Protein AF-A0A8D8WN67-F1 (afdb_monomer)

Foldseek 3Di:
DEAAEDEDLDEDAEDADDHHYAEYAYLDEYAEYHYQEEYAEYEYLDEYAEYEHQDEYAEYEHLDEYAEYEACYEYAEYEAADDYNYYHYNDDYNYYHYHPDPPVVSCVQSVVPSDPVSNVVSVVVVVVVD

Structure (mmCIF, N/CA/C/O backbone):
data_AF-A0A8D8WN67-F1
#
_entry.id   AF-A0A8D8WN67-F1
#
loop_
_atom_site.group_PDB
_atom_site.id
_atom_site.type_symbol
_atom_site.label_atom_id
_atom_site.label_alt_id
_atom_site.label_comp_id
_atom_site.label_asym_id
_atom_site.label_entity_id
_atom_site.label_seq_id
_atom_site.pdbx_PDB_ins_code
_atom_site.Cartn_x
_atom_site.Cartn_y
_atom_site.Cartn_z
_atom_site.occupancy
_atom_site.B_iso_or_equiv
_atom_site.auth_seq_id
_atom_site.auth_comp_id
_atom_site.auth_asym_id
_atom_site.auth_atom_id
_atom_site.pdbx_PDB_model_num
ATOM 1 N N . TYR A 1 1 ? 15.900 8.818 11.386 1.00 57.12 1 TYR A N 1
ATOM 2 C CA . TYR A 1 1 ? 15.118 7.995 12.324 1.00 57.12 1 TYR A CA 1
ATOM 3 C C . TYR A 1 1 ? 14.017 7.302 11.542 1.00 57.12 1 TYR A C 1
ATOM 5 O O . TYR A 1 1 ? 13.231 8.020 10.935 1.00 57.12 1 TYR A O 1
ATOM 13 N N . PRO A 1 2 ? 13.999 5.961 11.457 1.00 69.69 2 PRO A N 1
ATOM 14 C CA . PRO A 1 2 ? 12.866 5.255 10.871 1.00 69.69 2 PRO A CA 1
ATOM 15 C C . PRO A 1 2 ? 11.641 5.445 11.770 1.00 69.69 2 PRO A C 1
ATOM 17 O O . PRO A 1 2 ? 11.749 5.344 12.994 1.00 69.69 2 PRO A O 1
ATOM 20 N N . VAL A 1 3 ? 10.495 5.752 11.171 1.00 84.19 3 VAL A N 1
ATOM 21 C CA . VAL A 1 3 ? 9.226 5.846 11.900 1.00 84.19 3 VAL A CA 1
ATOM 22 C C . VAL A 1 3 ? 8.605 4.456 11.943 1.00 84.19 3 VAL A C 1
ATOM 24 O O . VAL A 1 3 ? 8.497 3.785 10.919 1.00 84.19 3 VAL A O 1
ATOM 27 N N . SER A 1 4 ? 8.209 3.996 13.128 1.00 86.38 4 SER A N 1
ATOM 28 C CA . SER A 1 4 ? 7.578 2.681 13.268 1.00 86.38 4 SER A CA 1
ATOM 29 C C . SER A 1 4 ? 6.217 2.647 12.579 1.00 86.38 4 SER A C 1
ATOM 31 O O . SER A 1 4 ? 5.923 1.717 11.834 1.00 86.38 4 SER A O 1
ATOM 33 N N . GLN A 1 5 ? 5.395 3.670 12.801 1.00 85.00 5 GLN A N 1
ATOM 34 C CA . GLN A 1 5 ? 4.024 3.682 12.326 1.00 85.00 5 GLN A CA 1
ATOM 35 C C . GLN A 1 5 ? 3.519 5.103 12.087 1.00 85.00 5 GLN A C 1
ATOM 37 O O . GLN A 1 5 ? 3.791 6.010 12.872 1.00 85.00 5 GLN A O 1
ATOM 42 N N . ILE A 1 6 ? 2.745 5.270 11.018 1.00 85.56 6 ILE A N 1
ATOM 43 C CA . ILE A 1 6 ? 1.932 6.457 10.763 1.00 85.56 6 ILE A CA 1
ATOM 44 C C . ILE A 1 6 ? 0.479 6.015 10.662 1.00 85.56 6 ILE A C 1
ATOM 46 O O . ILE A 1 6 ? 0.148 5.131 9.869 1.00 85.56 6 ILE A O 1
ATOM 50 N N . ILE A 1 7 ? -0.378 6.655 11.451 1.00 81.31 7 ILE A N 1
ATOM 51 C CA . ILE A 1 7 ? -1.825 6.480 11.393 1.00 81.31 7 ILE A CA 1
ATOM 52 C C . ILE A 1 7 ? -2.439 7.845 11.117 1.00 81.31 7 ILE A C 1
ATOM 54 O O . ILE A 1 7 ? -2.162 8.811 11.829 1.00 81.31 7 ILE A O 1
ATOM 58 N N . LEU A 1 8 ? -3.265 7.924 10.079 1.00 80.44 8 LEU A N 1
ATOM 59 C CA . LEU A 1 8 ? -3.998 9.135 9.739 1.00 80.44 8 LEU A CA 1
ATOM 60 C C . LEU A 1 8 ? -5.497 8.922 9.946 1.00 80.44 8 LEU A C 1
ATOM 62 O O . LEU A 1 8 ? -6.109 8.074 9.293 1.00 80.44 8 LEU A O 1
ATOM 66 N N . LEU A 1 9 ? -6.073 9.749 10.819 1.00 74.88 9 LEU A N 1
ATOM 67 C CA . LEU A 1 9 ? -7.461 9.654 11.276 1.00 74.88 9 LEU A CA 1
ATOM 68 C C . LEU A 1 9 ? -8.323 10.857 10.853 1.00 74.88 9 LEU A C 1
ATOM 70 O O . LEU A 1 9 ? -9.303 11.185 11.514 1.00 74.88 9 LEU A O 1
ATOM 74 N N . TYR A 1 10 ? -7.953 11.543 9.773 1.00 74.56 10 TYR A N 1
ATOM 75 C CA . TYR A 1 10 ? -8.737 12.640 9.209 1.00 74.56 10 TYR A CA 1
ATOM 76 C C . TYR A 1 10 ? -8.479 12.773 7.702 1.00 74.56 10 TYR A C 1
ATOM 78 O O . TYR A 1 10 ? -7.414 12.361 7.237 1.00 74.56 10 TY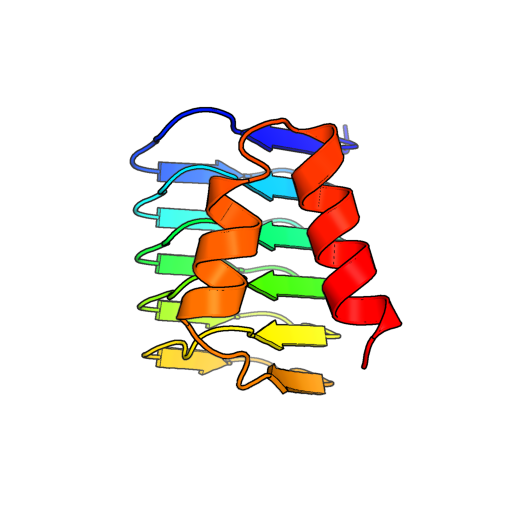R A O 1
ATOM 86 N N . PRO A 1 11 ? -9.420 13.338 6.922 1.00 80.50 11 PRO A N 1
ATOM 87 C CA . PRO A 1 11 ? -9.200 13.592 5.504 1.00 80.50 11 PRO A CA 1
ATOM 88 C C . PRO A 1 11 ? -8.063 14.591 5.288 1.00 80.50 11 PRO A C 1
ATOM 90 O O . PRO A 1 11 ? -7.979 15.612 5.973 1.00 80.50 11 PRO A O 1
ATOM 93 N N . VAL A 1 12 ? -7.225 14.337 4.290 1.00 84.75 12 VAL A N 1
ATOM 94 C CA . VAL A 1 12 ? -6.191 15.280 3.839 1.00 84.75 12 VAL A CA 1
ATOM 95 C C . VAL A 1 12 ? -6.135 15.290 2.328 1.00 84.75 12 VAL A C 1
ATOM 97 O O . VAL A 1 12 ? -6.404 14.292 1.668 1.00 84.75 12 VAL A O 1
ATOM 100 N N . SER A 1 13 ? -5.747 16.429 1.764 1.00 89.94 13 SER A N 1
ATOM 101 C CA . SER A 1 13 ? -5.524 16.531 0.325 1.00 89.94 13 SER A CA 1
ATOM 102 C C . SER A 1 13 ? -4.306 15.718 -0.109 1.00 89.94 13 SER A C 1
ATOM 104 O O . SER A 1 13 ? -4.365 15.013 -1.112 1.00 89.94 13 SER A O 1
ATOM 106 N N . GLN A 1 14 ? -3.208 15.794 0.642 1.00 92.12 14 GLN A N 1
ATOM 107 C CA . GLN A 1 14 ? -1.934 15.236 0.214 1.00 92.12 14 GLN A CA 1
ATOM 108 C C . GLN A 1 14 ? -1.114 14.707 1.388 1.00 92.12 14 GLN A C 1
ATOM 110 O O . GLN A 1 14 ? -1.041 15.330 2.447 1.00 92.12 14 GLN A O 1
ATOM 115 N N . ILE A 1 15 ? -0.444 13.579 1.161 1.00 90.19 15 ILE A N 1
ATOM 116 C CA . ILE A 1 15 ? 0.581 13.029 2.047 1.00 90.19 15 ILE A CA 1
ATOM 117 C C . ILE A 1 15 ? 1.873 12.880 1.254 1.00 90.19 15 ILE A C 1
ATOM 119 O O . ILE A 1 15 ? 1.891 12.238 0.205 1.00 90.19 15 ILE A O 1
ATOM 123 N N . ILE A 1 16 ? 2.963 13.431 1.786 1.00 91.44 16 ILE A N 1
ATOM 124 C CA . ILE A 1 16 ? 4.312 13.253 1.246 1.00 91.44 16 ILE A CA 1
ATOM 125 C C . ILE A 1 16 ? 5.200 12.711 2.363 1.00 91.44 16 ILE A C 1
ATOM 127 O O . ILE A 1 16 ? 5.351 13.359 3.400 1.00 91.44 16 ILE A O 1
ATOM 131 N N . LEU A 1 17 ? 5.801 11.537 2.158 1.00 88.38 17 LEU A N 1
ATOM 132 C CA . LEU A 1 17 ? 6.716 10.930 3.129 1.00 88.38 17 LEU A CA 1
ATOM 133 C C . LEU A 1 17 ? 8.115 10.745 2.543 1.00 88.38 17 LEU A C 1
ATOM 135 O O . LEU A 1 17 ? 8.328 10.023 1.566 1.00 88.38 17 LEU A O 1
ATOM 139 N N . LEU A 1 18 ? 9.074 11.404 3.200 1.00 87.69 18 LEU A N 1
ATOM 140 C CA . LEU A 1 18 ? 10.482 11.498 2.808 1.00 87.69 18 LEU A CA 1
ATOM 141 C C . LEU A 1 18 ? 11.421 10.729 3.755 1.00 87.69 18 LEU A C 1
ATOM 143 O O . LEU A 1 18 ? 12.621 10.991 3.781 1.00 87.69 18 LEU A O 1
ATOM 147 N N . TYR A 1 19 ? 10.905 9.766 4.517 1.00 85.62 19 TYR A N 1
ATOM 148 C CA . TYR A 1 19 ? 11.702 8.913 5.401 1.00 85.62 19 TYR A CA 1
ATOM 149 C C . TYR A 1 19 ? 11.145 7.481 5.442 1.00 85.62 19 TYR A C 1
ATOM 151 O O . TYR A 1 19 ? 9.965 7.294 5.143 1.00 85.62 19 TYR A O 1
ATOM 159 N N . PRO A 1 20 ? 11.963 6.466 5.790 1.00 87.06 20 PRO A N 1
ATOM 160 C CA . PRO A 1 20 ? 11.494 5.088 5.906 1.00 87.06 20 PRO A CA 1
ATOM 161 C C . PRO A 1 20 ? 10.441 4.933 7.005 1.00 87.06 20 PRO A C 1
ATOM 163 O O . PRO A 1 20 ? 10.607 5.464 8.110 1.00 87.06 20 PRO A O 1
ATOM 166 N N . VAL A 1 21 ? 9.390 4.169 6.707 1.00 88.38 21 VAL A N 1
ATOM 167 C CA . VAL A 1 21 ? 8.287 3.891 7.637 1.00 88.38 21 VAL A CA 1
ATOM 168 C C . VAL A 1 21 ? 8.005 2.396 7.643 1.00 88.38 21 VAL A C 1
ATOM 170 O O . VAL A 1 21 ? 7.847 1.806 6.580 1.00 88.38 21 VAL A O 1
ATOM 173 N N . SER A 1 22 ? 7.904 1.752 8.806 1.00 87.94 22 SER A N 1
ATOM 174 C CA . SER A 1 22 ? 7.556 0.323 8.809 1.00 87.94 22 SER A CA 1
ATOM 175 C C . SER A 1 22 ? 6.099 0.107 8.386 1.00 87.94 22 SER A C 1
ATOM 177 O O . SER A 1 22 ? 5.824 -0.786 7.589 1.00 87.94 22 SER A O 1
ATOM 179 N N . GLN A 1 23 ? 5.167 0.933 8.867 1.00 86.69 23 GLN A N 1
ATOM 180 C CA . GLN A 1 23 ? 3.744 0.776 8.567 1.00 86.69 23 GLN A CA 1
ATOM 181 C C . GLN A 1 23 ? 3.008 2.110 8.383 1.00 86.69 23 GLN A C 1
ATOM 183 O O . GLN A 1 23 ? 3.149 3.030 9.189 1.00 86.69 23 GLN A O 1
ATOM 188 N N . ILE A 1 24 ? 2.164 2.188 7.353 1.00 87.44 24 ILE A N 1
ATOM 189 C CA . ILE A 1 24 ? 1.235 3.299 7.119 1.00 87.44 24 ILE A CA 1
ATOM 190 C C . ILE A 1 24 ? -0.194 2.759 7.116 1.00 87.44 24 ILE A C 1
ATOM 192 O O . ILE A 1 24 ? -0.500 1.819 6.382 1.00 87.44 24 ILE A O 1
ATOM 196 N N . ILE A 1 25 ? -1.066 3.380 7.909 1.00 85.31 25 ILE A N 1
ATOM 197 C CA . ILE A 1 25 ? -2.498 3.075 7.962 1.00 85.31 25 ILE A CA 1
ATOM 198 C C . ILE A 1 25 ? -3.282 4.363 7.710 1.00 85.31 25 ILE A C 1
ATOM 200 O O . ILE A 1 25 ? -3.213 5.300 8.508 1.00 85.31 25 ILE A O 1
ATOM 204 N N . LEU A 1 26 ? -4.043 4.405 6.613 1.00 83.06 26 LEU A N 1
ATOM 205 C CA . LEU A 1 26 ? -4.926 5.528 6.292 1.00 83.06 26 LEU A CA 1
ATOM 206 C C . LEU A 1 26 ? -6.374 5.045 6.253 1.00 83.06 26 LEU A C 1
ATOM 208 O O . LEU A 1 26 ? -6.744 4.184 5.449 1.00 83.06 26 LEU A O 1
ATOM 212 N N . VAL A 1 27 ? -7.194 5.628 7.124 1.00 78.25 27 VAL A N 1
ATOM 213 C CA . VAL A 1 27 ? -8.609 5.264 7.281 1.00 78.25 27 VAL A CA 1
ATOM 214 C C . VAL A 1 27 ? -9.551 6.396 6.898 1.00 78.25 27 VAL A C 1
ATOM 216 O O . VAL A 1 27 ? -10.737 6.316 7.173 1.00 78.25 27 VAL A O 1
ATOM 219 N N . TYR A 1 28 ? -9.059 7.438 6.233 1.00 78.81 28 TYR A N 1
ATOM 220 C CA . TYR A 1 28 ? -9.866 8.526 5.675 1.00 78.81 28 TYR A CA 1
ATOM 221 C C . TYR A 1 28 ? -9.475 8.787 4.221 1.00 78.81 28 TYR A C 1
ATOM 223 O O . TYR A 1 28 ? -8.375 8.395 3.822 1.00 78.81 28 TYR A O 1
ATOM 231 N N . PRO A 1 29 ? -10.360 9.411 3.421 1.00 81.81 29 PRO A N 1
ATOM 232 C CA . PRO A 1 29 ? -10.052 9.734 2.038 1.00 81.81 29 PRO A CA 1
ATOM 233 C C . PRO A 1 29 ? -8.819 10.627 1.932 1.00 81.81 29 PRO A C 1
ATOM 235 O O . PRO A 1 29 ? -8.655 11.575 2.708 1.00 81.81 29 PRO A O 1
ATOM 238 N N . VAL A 1 30 ? -7.980 10.334 0.944 1.00 86.69 30 VAL A N 1
ATOM 239 C CA . VAL A 1 30 ? -6.795 11.132 0.619 1.00 86.69 30 VAL A CA 1
ATOM 240 C C . VAL A 1 30 ? -6.767 11.363 -0.878 1.00 86.69 30 VAL A C 1
ATOM 242 O O . VAL A 1 30 ? -6.905 10.414 -1.643 1.00 86.69 30 VAL A O 1
ATOM 245 N N . SER A 1 31 ? -6.577 12.600 -1.332 1.00 90.94 31 SER A N 1
ATOM 246 C CA . SER A 1 31 ? -6.515 12.830 -2.780 1.00 90.94 31 SER A CA 1
ATOM 247 C C . SER A 1 31 ? -5.225 12.257 -3.369 1.00 90.94 31 SER A C 1
ATOM 249 O O . SER A 1 31 ? -5.279 11.569 -4.383 1.00 90.94 31 SER A O 1
ATOM 251 N N . GLN A 1 32 ? -4.075 12.489 -2.730 1.00 93.88 32 GLN A N 1
ATOM 252 C CA . GLN A 1 32 ? -2.785 12.035 -3.252 1.00 93.88 32 GLN A CA 1
ATOM 253 C C . GLN A 1 32 ? -1.820 11.554 -2.161 1.00 93.88 32 GLN A C 1
ATOM 255 O O . GLN A 1 32 ? -1.653 12.195 -1.121 1.00 93.88 32 GLN A O 1
ATOM 260 N N . ILE A 1 33 ? -1.123 10.450 -2.436 1.00 92.94 33 ILE A N 1
ATOM 261 C CA . ILE A 1 33 ? -0.059 9.903 -1.588 1.00 92.94 33 ILE A CA 1
ATOM 262 C C . ILE A 1 33 ? 1.227 9.785 -2.406 1.00 92.94 33 ILE A C 1
ATOM 264 O O . ILE A 1 33 ? 1.241 9.134 -3.448 1.00 92.94 33 ILE A O 1
ATOM 268 N N . ILE A 1 34 ? 2.319 10.359 -1.902 1.00 94.38 34 ILE A N 1
ATOM 269 C CA . ILE A 1 34 ? 3.655 10.256 -2.499 1.00 94.38 34 ILE A CA 1
ATOM 270 C C . ILE A 1 34 ? 4.630 9.702 -1.459 1.00 94.38 34 ILE A C 1
ATOM 272 O O . ILE A 1 34 ? 4.933 10.363 -0.461 1.00 94.38 34 ILE A O 1
ATOM 276 N N . LEU A 1 35 ? 5.153 8.498 -1.706 1.00 91.50 35 LEU A N 1
ATOM 277 C CA . LEU A 1 35 ? 6.148 7.848 -0.850 1.00 91.50 35 LEU A CA 1
ATOM 278 C C . LEU A 1 35 ? 7.449 7.647 -1.625 1.00 91.50 35 LEU A C 1
ATOM 280 O O . LEU A 1 35 ? 7.510 6.908 -2.609 1.00 91.50 35 LEU A O 1
ATOM 284 N N . VAL A 1 36 ? 8.510 8.291 -1.150 1.00 90.94 36 VAL A N 1
ATOM 285 C CA . VAL A 1 36 ? 9.848 8.251 -1.768 1.00 90.94 36 VAL A CA 1
ATOM 286 C C . VAL A 1 36 ? 10.863 7.511 -0.909 1.00 90.94 36 VAL A C 1
ATOM 288 O O . VAL A 1 36 ? 12.050 7.566 -1.186 1.00 90.94 36 VAL A O 1
ATOM 291 N N . ASN A 1 37 ? 10.432 6.776 0.114 1.00 87.69 37 ASN A N 1
ATOM 292 C CA . ASN A 1 37 ? 11.295 5.905 0.912 1.00 87.69 37 ASN A CA 1
ATOM 293 C C . ASN A 1 37 ? 10.671 4.524 1.098 1.00 87.69 37 ASN A C 1
ATOM 295 O O . ASN A 1 37 ? 9.464 4.389 0.898 1.00 87.69 37 ASN A O 1
ATOM 299 N N . PRO A 1 38 ? 11.480 3.506 1.450 1.00 86.31 38 PRO A N 1
ATOM 300 C CA . PRO A 1 38 ? 10.972 2.163 1.674 1.00 86.31 38 PRO A CA 1
ATOM 301 C C . PRO A 1 38 ? 9.881 2.152 2.739 1.00 86.31 38 PRO A C 1
ATOM 303 O O . PRO A 1 38 ? 10.017 2.791 3.789 1.00 86.31 38 PRO A O 1
ATOM 306 N N . VAL A 1 39 ? 8.825 1.391 2.463 1.00 87.56 39 VAL A N 1
ATOM 307 C CA . VAL A 1 39 ? 7.746 1.138 3.414 1.00 87.56 39 VAL A CA 1
ATOM 308 C C . VAL A 1 39 ? 7.493 -0.353 3.490 1.00 87.56 39 VAL A C 1
ATOM 310 O O . VAL A 1 39 ? 7.306 -0.997 2.462 1.00 87.56 39 VAL A O 1
ATOM 313 N N . SER A 1 40 ? 7.476 -0.938 4.685 1.00 88.75 40 SER A N 1
ATOM 314 C CA . SER A 1 40 ? 7.212 -2.379 4.772 1.00 88.75 40 SER A CA 1
ATOM 315 C C . SER A 1 40 ? 5.749 -2.670 4.438 1.00 88.75 40 SER A C 1
ATOM 317 O O . SER A 1 40 ? 5.476 -3.541 3.616 1.00 88.75 40 SER A O 1
ATOM 319 N N . GLN A 1 41 ? 4.809 -1.913 5.007 1.00 88.50 41 GLN A N 1
ATOM 320 C CA . GLN A 1 41 ? 3.381 -2.156 4.810 1.00 88.50 41 GLN A CA 1
ATOM 321 C C . GLN A 1 41 ? 2.558 -0.872 4.650 1.00 88.50 41 GLN A C 1
ATOM 323 O O . GLN A 1 41 ? 2.705 0.078 5.422 1.00 88.50 41 GLN A O 1
ATOM 328 N N . ILE A 1 42 ? 1.636 -0.883 3.686 1.00 89.00 42 ILE A N 1
ATOM 329 C CA . ILE A 1 42 ? 0.643 0.173 3.461 1.00 89.00 42 ILE A CA 1
ATOM 330 C C . ILE A 1 42 ? -0.758 -0.439 3.522 1.00 89.00 42 ILE A C 1
ATOM 332 O O . ILE A 1 42 ? -1.046 -1.400 2.808 1.00 89.00 42 ILE A O 1
ATOM 336 N N . ILE A 1 43 ? -1.632 0.140 4.344 1.00 87.12 43 ILE A N 1
ATOM 337 C CA . ILE A 1 43 ? -3.041 -0.245 4.465 1.00 87.12 43 ILE A CA 1
ATOM 338 C C . ILE A 1 43 ? -3.909 0.986 4.204 1.00 87.12 43 ILE A C 1
ATOM 340 O O . ILE A 1 43 ? -3.852 1.960 4.959 1.00 87.12 43 ILE A O 1
ATOM 344 N N . LEU A 1 44 ? -4.720 0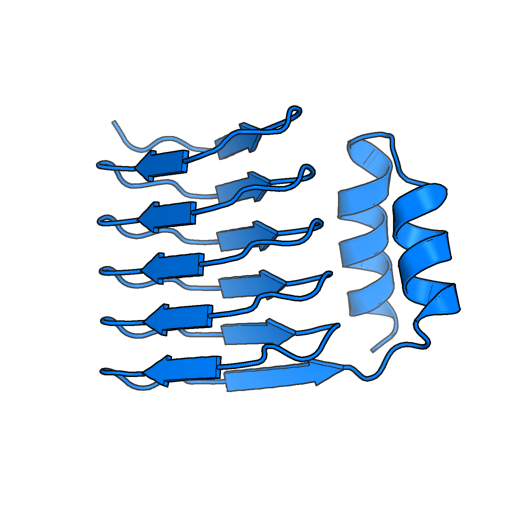.929 3.146 1.00 85.94 44 LEU A N 1
ATOM 345 C CA . LEU A 1 44 ? -5.646 1.992 2.756 1.00 85.94 44 LEU A CA 1
ATOM 346 C C . LEU A 1 44 ? -7.078 1.481 2.821 1.00 85.94 44 LEU A C 1
ATOM 348 O O . LEU A 1 44 ? -7.456 0.564 2.088 1.00 85.94 44 LEU A O 1
ATOM 352 N N . VAL A 1 45 ? -7.872 2.086 3.703 1.00 79.12 45 VAL A N 1
ATOM 353 C CA . VAL A 1 45 ? -9.257 1.655 3.936 1.00 79.12 45 VAL A CA 1
ATOM 354 C C . VAL A 1 45 ? -10.280 2.570 3.277 1.00 79.12 45 VAL A C 1
ATOM 356 O O . VAL A 1 45 ? -11.433 2.193 3.131 1.00 79.12 45 VAL A O 1
ATOM 359 N N . ASN A 1 46 ? -9.870 3.746 2.814 1.00 79.62 46 ASN A N 1
ATOM 360 C CA . ASN A 1 46 ? -10.752 4.696 2.151 1.00 79.62 46 ASN A CA 1
ATOM 361 C C . ASN A 1 46 ? -10.262 5.073 0.755 1.00 79.62 46 ASN A C 1
ATOM 363 O O . ASN A 1 46 ? -9.108 4.787 0.428 1.00 79.62 46 ASN A O 1
ATOM 367 N N . PRO A 1 47 ? -11.142 5.661 -0.080 1.00 82.88 47 PRO A N 1
ATOM 368 C CA . PRO A 1 47 ? -10.795 6.000 -1.447 1.00 82.88 47 PRO A CA 1
ATOM 369 C C . PRO A 1 47 ? -9.570 6.904 -1.514 1.00 82.88 47 PRO A C 1
ATOM 371 O O . PRO A 1 47 ? -9.446 7.863 -0.744 1.00 82.88 47 PRO A O 1
ATOM 374 N N . VAL A 1 48 ? -8.694 6.604 -2.467 1.00 87.19 48 VAL A N 1
ATOM 375 C CA . VAL A 1 48 ? -7.538 7.440 -2.789 1.00 87.19 48 VAL A CA 1
ATOM 376 C C . VAL A 1 48 ? -7.534 7.720 -4.279 1.00 87.19 48 VAL A C 1
ATOM 378 O O . VAL A 1 48 ? -7.687 6.800 -5.080 1.00 87.19 48 VAL A O 1
ATOM 381 N N . SER A 1 49 ? -7.370 8.978 -4.682 1.00 91.25 49 SER A N 1
ATOM 382 C CA . SER A 1 49 ? -7.338 9.279 -6.117 1.00 91.25 49 SER A CA 1
ATOM 383 C C . SER A 1 49 ? -6.025 8.804 -6.733 1.00 91.25 49 SER A C 1
ATOM 385 O O . SER A 1 49 ? -6.044 8.115 -7.749 1.00 91.25 49 SER A O 1
ATOM 387 N N . GLU A 1 50 ? -4.888 9.108 -6.108 1.00 94.31 50 GLU A N 1
ATOM 388 C CA . GLU A 1 50 ? -3.577 8.775 -6.666 1.00 94.31 50 GLU A CA 1
ATOM 389 C C . GLU A 1 50 ? -2.567 8.313 -5.608 1.00 94.31 50 GLU A C 1
ATOM 391 O O . GLU A 1 50 ? -2.429 8.909 -4.536 1.00 94.31 50 GLU A O 1
ATOM 396 N N . ILE A 1 51 ? -1.817 7.262 -5.945 1.00 93.44 51 ILE A N 1
ATOM 397 C CA . ILE A 1 51 ? -0.698 6.748 -5.153 1.00 93.44 51 ILE A CA 1
ATOM 398 C C . ILE A 1 51 ? 0.550 6.682 -6.029 1.00 93.44 51 ILE A C 1
ATOM 400 O O . ILE A 1 51 ? 0.550 6.019 -7.065 1.00 93.44 51 ILE A O 1
ATOM 404 N N . ILE A 1 52 ? 1.638 7.297 -5.569 1.00 95.38 52 ILE A N 1
ATOM 405 C CA . ILE A 1 52 ? 2.952 7.251 -6.212 1.00 95.38 52 ILE A CA 1
ATOM 406 C C . ILE A 1 52 ? 3.966 6.668 -5.228 1.00 95.38 52 ILE A C 1
ATOM 408 O O . ILE A 1 52 ? 4.277 7.286 -4.206 1.00 95.38 52 ILE A O 1
ATOM 412 N N . LEU A 1 53 ? 4.505 5.489 -5.549 1.00 92.75 53 LEU A N 1
ATOM 413 C CA . LEU A 1 53 ? 5.526 4.804 -4.756 1.00 92.75 53 LEU A CA 1
ATOM 414 C C . LEU A 1 53 ? 6.824 4.711 -5.549 1.00 92.75 53 LEU A C 1
ATOM 416 O O . LEU A 1 53 ? 6.910 4.018 -6.566 1.00 92.75 53 LEU A O 1
ATOM 420 N N . VAL A 1 54 ? 7.849 5.407 -5.065 1.00 92.56 54 VAL A N 1
ATOM 421 C CA . VAL A 1 54 ? 9.148 5.490 -5.745 1.00 92.56 54 VAL A CA 1
ATOM 422 C C . VAL A 1 54 ? 10.162 4.506 -5.163 1.00 92.56 54 VAL A C 1
ATOM 424 O O . VAL A 1 54 ? 11.211 4.288 -5.750 1.00 92.56 54 VAL A O 1
ATOM 427 N N . ASN A 1 55 ? 9.865 3.867 -4.032 1.00 88.38 55 ASN A N 1
ATOM 428 C CA . ASN A 1 55 ? 10.772 2.938 -3.360 1.00 88.38 55 ASN A CA 1
ATOM 429 C C . ASN A 1 55 ? 10.117 1.590 -3.039 1.00 88.38 55 ASN A C 1
ATOM 431 O O . ASN A 1 55 ? 8.892 1.492 -3.114 1.00 88.38 55 ASN A O 1
ATOM 435 N N . PRO A 1 56 ? 10.921 0.548 -2.733 1.00 85.56 56 PRO A N 1
ATOM 436 C CA . PRO A 1 56 ? 10.400 -0.791 -2.505 1.00 85.56 56 PRO A CA 1
ATOM 437 C C . PRO A 1 56 ? 9.349 -0.816 -1.402 1.00 85.56 56 PRO A C 1
ATOM 439 O O . PRO A 1 56 ? 9.532 -0.203 -0.343 1.00 85.56 56 PRO A O 1
ATOM 442 N N . VAL A 1 57 ? 8.280 -1.570 -1.645 1.00 88.62 57 VAL A N 1
ATOM 443 C CA . VAL A 1 57 ? 7.238 -1.827 -0.651 1.00 88.62 57 VAL A CA 1
ATOM 444 C C . VAL A 1 57 ? 7.034 -3.322 -0.500 1.00 88.62 57 VAL A C 1
ATOM 446 O O . VAL A 1 57 ? 6.920 -4.037 -1.490 1.00 88.62 57 VAL A O 1
ATOM 449 N N . SER A 1 58 ? 6.999 -3.827 0.734 1.00 89.44 58 SER A N 1
ATOM 450 C CA . SER A 1 58 ? 6.785 -5.271 0.909 1.00 89.44 58 SER A CA 1
ATOM 451 C C . SER A 1 58 ? 5.323 -5.635 0.658 1.00 89.44 58 SER A C 1
ATOM 453 O O . SER A 1 58 ? 5.051 -6.597 -0.054 1.00 89.44 58 SER A O 1
ATOM 455 N N . GLN A 1 59 ? 4.377 -4.854 1.182 1.00 89.38 59 GLN A N 1
ATOM 456 C CA . GLN A 1 59 ? 2.955 -5.159 1.047 1.00 89.38 59 GLN A CA 1
ATOM 457 C C . GLN A 1 59 ? 2.076 -3.910 0.918 1.00 89.38 59 GLN A C 1
ATOM 459 O O . GLN A 1 59 ? 2.231 -2.944 1.670 1.00 89.38 59 GLN A O 1
ATOM 464 N N . ILE A 1 60 ? 1.102 -3.971 0.008 1.00 89.56 60 ILE A N 1
ATOM 465 C CA . ILE A 1 60 ? 0.040 -2.972 -0.161 1.00 89.56 60 ILE A CA 1
ATOM 466 C C . ILE A 1 60 ? -1.318 -3.661 -0.030 1.00 89.56 60 ILE A C 1
ATOM 468 O O . ILE A 1 60 ? -1.576 -4.648 -0.716 1.00 89.56 60 ILE A O 1
ATOM 472 N N . ILE A 1 61 ? -2.194 -3.124 0.819 1.00 87.62 61 ILE A N 1
ATOM 473 C CA . ILE A 1 61 ? -3.570 -3.598 1.007 1.00 87.62 61 ILE A CA 1
ATOM 474 C C . ILE A 1 61 ? -4.533 -2.442 0.743 1.00 87.62 61 ILE A C 1
ATOM 476 O O . ILE A 1 61 ? -4.487 -1.428 1.445 1.00 87.62 61 ILE A O 1
ATOM 480 N N . LEU A 1 62 ? -5.419 -2.612 -0.241 1.00 86.88 62 LEU A N 1
ATOM 481 C CA . LEU A 1 62 ? -6.426 -1.624 -0.633 1.00 86.88 62 LEU A CA 1
ATOM 482 C C . LEU A 1 62 ? -7.831 -2.190 -0.430 1.00 86.88 62 LEU A C 1
ATOM 484 O O . LEU A 1 62 ? -8.238 -3.143 -1.099 1.00 86.88 62 LEU A O 1
ATOM 488 N N . VAL A 1 63 ? -8.576 -1.582 0.493 1.00 81.00 63 VAL A N 1
ATOM 489 C CA . VAL A 1 63 ? -9.940 -2.005 0.848 1.00 81.00 63 VAL A CA 1
ATOM 490 C C . VAL A 1 63 ? -11.006 -1.201 0.111 1.00 81.00 63 VAL A C 1
ATOM 492 O O . VAL A 1 63 ? -12.154 -1.614 0.096 1.00 81.00 63 VAL A O 1
ATOM 495 N N . ASN A 1 64 ? -10.645 -0.080 -0.510 1.00 79.75 64 ASN A N 1
ATOM 496 C CA . ASN A 1 64 ? -11.564 0.783 -1.246 1.00 79.75 64 ASN A CA 1
ATOM 497 C C . ASN A 1 64 ? -10.963 1.195 -2.599 1.00 79.75 64 ASN A C 1
ATOM 499 O O . ASN A 1 64 ? -9.761 1.001 -2.813 1.00 79.75 64 ASN A O 1
ATOM 503 N N . PRO A 1 65 ? -11.784 1.730 -3.525 1.00 81.56 65 PRO A N 1
ATOM 504 C CA . PRO A 1 65 ? -11.333 2.089 -4.862 1.00 81.56 65 PRO A CA 1
ATOM 505 C C . PRO A 1 65 ? -10.150 3.055 -4.845 1.00 81.56 65 PRO A C 1
ATOM 507 O O . PRO A 1 65 ? -10.127 4.023 -4.082 1.00 81.56 65 PRO A O 1
ATOM 510 N N . VAL A 1 66 ? -9.202 2.813 -5.746 1.00 87.12 66 VAL A N 1
ATOM 511 C CA . VAL A 1 66 ? -8.121 3.749 -6.052 1.00 87.12 66 VAL A CA 1
ATOM 512 C C . VAL A 1 66 ? -8.157 4.054 -7.539 1.00 87.12 66 VAL A C 1
ATOM 514 O O . VAL A 1 66 ? -8.244 3.135 -8.356 1.00 87.12 66 VAL A O 1
ATOM 517 N N . SER A 1 67 ? -8.114 5.334 -7.908 1.00 90.88 67 SER A N 1
ATOM 518 C CA . SER A 1 67 ? -8.171 5.693 -9.329 1.00 90.88 67 SER A CA 1
ATOM 519 C C . SER A 1 67 ? -6.858 5.344 -10.025 1.00 90.88 67 SER A C 1
ATOM 521 O O . SER A 1 67 ? -6.877 4.733 -11.090 1.00 90.88 67 SER A O 1
ATOM 523 N N . GLN A 1 68 ? -5.717 5.669 -9.415 1.00 93.94 68 GLN A N 1
ATOM 524 C 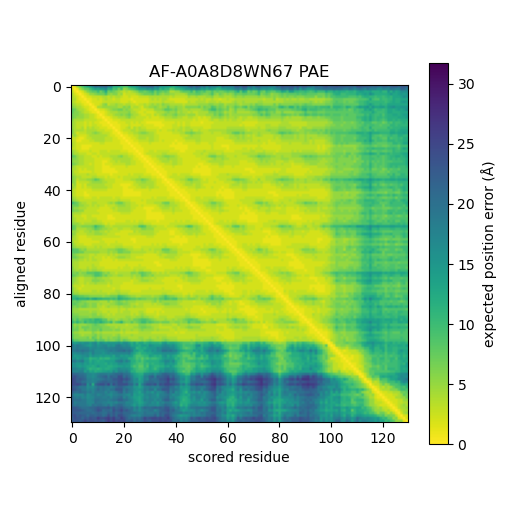CA . GLN A 1 68 ? -4.415 5.441 -10.030 1.00 93.94 68 GLN A CA 1
ATOM 525 C C . GLN A 1 68 ? -3.337 5.032 -9.025 1.00 93.94 68 GLN A C 1
ATOM 527 O O . GLN A 1 68 ? -3.199 5.619 -7.951 1.00 93.94 68 GLN A O 1
ATOM 532 N N . ILE A 1 69 ? -2.524 4.051 -9.420 1.00 93.25 69 ILE A N 1
ATOM 533 C CA . ILE A 1 69 ? -1.319 3.633 -8.701 1.00 93.25 69 ILE A CA 1
ATOM 534 C C . ILE A 1 69 ? -0.133 3.646 -9.660 1.00 93.25 69 ILE A C 1
ATOM 536 O O . ILE A 1 69 ? -0.185 3.037 -10.728 1.00 93.25 69 ILE A O 1
ATOM 540 N N . ILE A 1 70 ? 0.949 4.302 -9.253 1.00 95.25 70 ILE A N 1
ATOM 541 C CA . ILE A 1 70 ? 2.233 4.320 -9.952 1.00 95.25 70 ILE A CA 1
ATOM 542 C C . ILE A 1 70 ? 3.289 3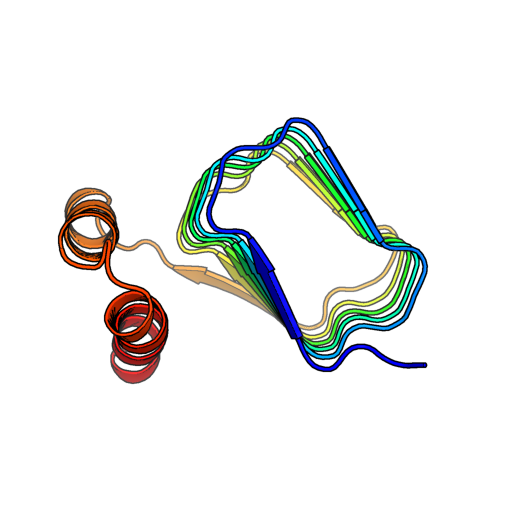.692 -9.043 1.00 95.25 70 ILE A C 1
ATOM 544 O O . ILE A 1 70 ? 3.587 4.220 -7.970 1.00 95.25 70 ILE A O 1
ATOM 548 N N . LEU A 1 71 ? 3.868 2.576 -9.488 1.00 93.25 71 LEU A N 1
ATOM 549 C CA . LEU A 1 71 ? 4.919 1.847 -8.781 1.00 93.25 71 LEU A CA 1
ATOM 550 C C . LEU A 1 71 ? 6.213 1.893 -9.588 1.00 93.25 71 LEU A C 1
ATOM 552 O O . LEU A 1 71 ? 6.330 1.269 -10.645 1.00 93.25 71 LEU A O 1
ATOM 556 N N . VAL A 1 72 ? 7.194 2.640 -9.084 1.00 93.88 72 VAL A N 1
ATOM 557 C CA . VAL A 1 72 ? 8.501 2.768 -9.741 1.00 93.88 72 VAL A CA 1
ATOM 558 C C . VAL A 1 72 ? 9.434 1.631 -9.341 1.00 93.88 72 VAL A C 1
ATOM 560 O O . VAL A 1 72 ? 10.245 1.201 -10.149 1.00 93.88 72 VAL A O 1
ATOM 563 N N . ASN A 1 73 ? 9.324 1.123 -8.115 1.00 90.69 73 ASN A N 1
ATOM 564 C CA . ASN A 1 73 ? 10.207 0.095 -7.565 1.00 90.69 73 ASN A CA 1
ATOM 565 C C . ASN A 1 73 ? 9.446 -1.192 -7.211 1.00 90.69 73 ASN A C 1
ATOM 567 O O . ASN A 1 73 ? 8.215 -1.168 -7.162 1.00 90.69 73 ASN A O 1
ATOM 571 N N . PRO A 1 74 ? 10.160 -2.318 -7.001 1.00 86.69 74 PRO A N 1
ATOM 572 C CA . PRO A 1 74 ? 9.529 -3.610 -6.766 1.00 86.69 74 PRO A CA 1
ATOM 573 C C . PRO A 1 74 ? 8.564 -3.593 -5.583 1.00 86.69 74 PRO A C 1
ATOM 575 O O . PRO A 1 74 ? 8.849 -2.999 -4.537 1.00 86.69 74 PRO A O 1
ATOM 578 N N . VAL A 1 75 ? 7.451 -4.306 -5.744 1.00 90.56 75 VAL A N 1
ATOM 579 C CA . VAL A 1 75 ? 6.503 -4.573 -4.661 1.00 90.56 75 VAL A CA 1
ATOM 580 C C . VAL A 1 75 ? 6.335 -6.075 -4.511 1.00 90.56 75 VAL A C 1
ATOM 582 O O . VAL A 1 75 ? 6.079 -6.769 -5.494 1.00 90.56 75 VAL A O 1
ATOM 585 N N . SER A 1 76 ? 6.479 -6.600 -3.294 1.00 91.06 76 SER A N 1
ATOM 586 C CA . SER A 1 76 ? 6.364 -8.050 -3.105 1.00 91.06 76 SER A CA 1
ATOM 587 C C . SER A 1 76 ? 4.913 -8.512 -3.237 1.00 91.06 76 SER A C 1
ATOM 589 O O . SER A 1 76 ? 4.650 -9.492 -3.9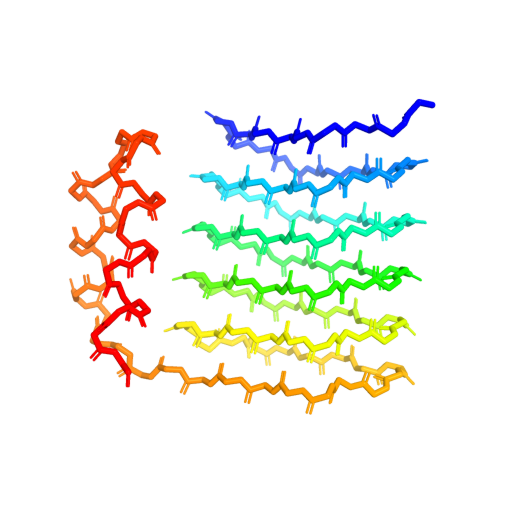26 1.00 91.06 76 SER A O 1
ATOM 591 N N . GLN A 1 77 ? 3.961 -7.801 -2.628 1.00 89.94 77 GLN A N 1
ATOM 592 C CA . GLN A 1 77 ? 2.551 -8.186 -2.671 1.00 89.94 77 GLN A CA 1
ATOM 593 C C . GLN A 1 77 ? 1.615 -6.976 -2.748 1.00 89.94 77 GLN A C 1
ATOM 595 O O . GLN A 1 77 ? 1.762 -6.004 -2.002 1.00 89.94 77 GLN A O 1
ATOM 600 N N . ILE A 1 78 ? 0.605 -7.073 -3.611 1.00 89.44 78 ILE A N 1
ATOM 601 C CA . ILE A 1 78 ? -0.532 -6.152 -3.668 1.00 89.44 78 ILE A CA 1
ATOM 602 C C . ILE A 1 78 ? -1.811 -6.951 -3.474 1.00 89.44 78 ILE A C 1
ATOM 604 O O . ILE A 1 78 ? -2.035 -7.947 -4.161 1.00 89.44 78 ILE A O 1
ATOM 608 N N . ILE A 1 79 ? -2.666 -6.481 -2.573 1.00 87.25 79 ILE A N 1
ATOM 609 C CA . ILE A 1 79 ? -3.979 -7.061 -2.332 1.00 87.25 79 ILE A CA 1
ATOM 610 C C . ILE A 1 79 ? -5.061 -6.007 -2.536 1.00 87.25 79 ILE A C 1
ATOM 612 O O . ILE A 1 79 ? -5.037 -4.944 -1.912 1.00 87.25 79 ILE A O 1
ATOM 616 N N . LEU A 1 80 ? -6.030 -6.334 -3.387 1.00 86.00 80 LEU A N 1
ATOM 617 C CA . LEU A 1 80 ? -7.121 -5.460 -3.797 1.00 86.00 80 LEU A CA 1
ATOM 618 C C . LEU A 1 80 ? -8.467 -6.095 -3.436 1.00 86.00 80 LEU A C 1
ATOM 620 O O . LEU A 1 80 ? -8.789 -7.172 -3.932 1.00 86.00 80 LEU A O 1
ATOM 624 N N . LEU A 1 81 ? -9.272 -5.423 -2.609 1.00 82.88 81 LEU A N 1
ATOM 625 C CA . LEU A 1 81 ? -10.670 -5.814 -2.357 1.00 82.88 81 LEU A CA 1
ATOM 626 C C . LEU A 1 81 ? -11.664 -5.056 -3.251 1.00 82.88 81 LEU A C 1
ATOM 628 O O . LEU A 1 81 ? -12.811 -5.472 -3.394 1.00 82.88 81 LEU A O 1
ATOM 632 N N . TYR A 1 82 ? -11.215 -3.962 -3.869 1.00 77.19 82 TYR A N 1
ATOM 633 C CA . TYR A 1 82 ? -11.930 -3.240 -4.918 1.00 77.19 82 TYR A CA 1
ATOM 634 C C . TYR A 1 82 ? -11.064 -3.115 -6.168 1.00 77.19 82 TYR A C 1
ATOM 636 O O . TYR A 1 82 ? -9.834 -3.135 -6.073 1.00 77.19 82 TYR A O 1
ATOM 644 N N . PRO A 1 83 ? -11.688 -2.955 -7.348 1.00 72.75 83 PRO A N 1
ATOM 645 C CA . PRO A 1 83 ? -10.953 -2.624 -8.554 1.00 72.75 83 PRO A CA 1
ATOM 646 C C . PRO A 1 83 ? -10.189 -1.305 -8.385 1.00 72.75 83 PRO A C 1
ATOM 648 O O . PRO A 1 83 ? -10.699 -0.327 -7.836 1.00 72.75 83 PRO A O 1
ATOM 651 N N . VAL A 1 84 ? -8.970 -1.299 -8.912 1.00 83.56 84 VAL A N 1
ATOM 652 C CA . VAL A 1 84 ? -8.173 -0.095 -9.153 1.00 83.56 84 VAL A CA 1
ATOM 653 C C . VAL A 1 84 ? -8.333 0.249 -10.626 1.00 83.56 84 VAL A C 1
ATOM 655 O O . VAL A 1 84 ? -8.190 -0.639 -11.470 1.00 83.56 84 VAL A O 1
ATOM 658 N N . SER A 1 85 ? -8.639 1.506 -10.949 1.00 88.50 85 SER A N 1
ATOM 659 C CA . SER A 1 85 ? -8.908 1.882 -12.345 1.00 88.50 85 SER A CA 1
ATOM 660 C C . SER A 1 85 ? -7.651 1.791 -13.210 1.00 88.50 85 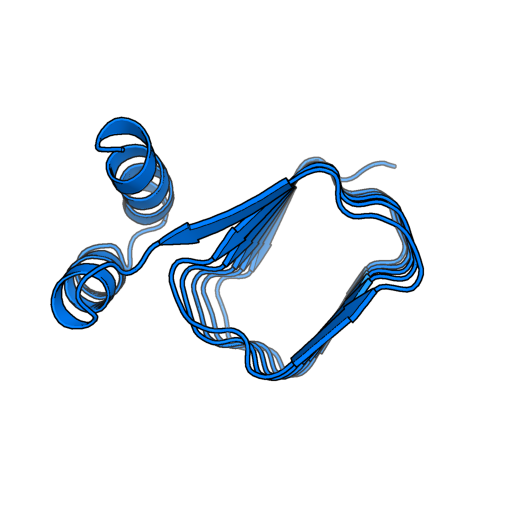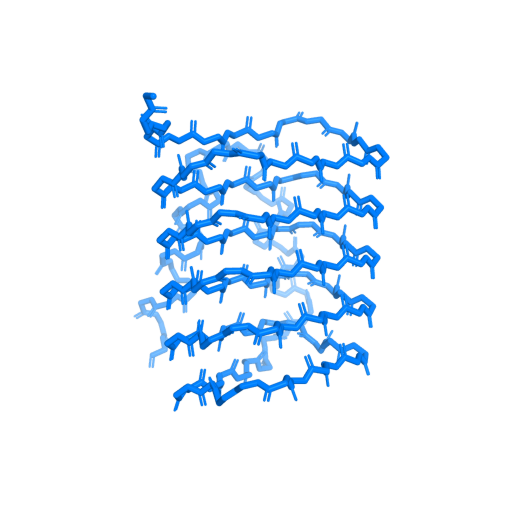SER A C 1
ATOM 662 O O . SER A 1 85 ? -7.728 1.356 -14.358 1.00 88.50 85 SER A O 1
ATOM 664 N N . GLN A 1 86 ? -6.489 2.164 -12.665 1.00 92.06 86 GLN A N 1
ATOM 665 C CA . GLN A 1 86 ? -5.216 2.103 -13.374 1.00 92.06 86 GLN A CA 1
ATOM 666 C C . GLN A 1 86 ? -4.046 1.746 -12.451 1.00 92.06 86 GLN A C 1
ATOM 668 O O . GLN A 1 86 ? -3.853 2.355 -11.399 1.00 92.06 86 GLN A O 1
ATOM 673 N N . ILE A 1 87 ? -3.215 0.798 -12.894 1.00 90.94 87 ILE A N 1
ATOM 674 C CA . ILE A 1 87 ? -1.935 0.459 -12.263 1.00 90.94 87 ILE A CA 1
ATOM 675 C C . ILE A 1 87 ? -0.830 0.599 -13.312 1.00 90.94 87 ILE A C 1
ATOM 677 O O . ILE A 1 87 ? -0.886 -0.029 -14.368 1.00 90.94 87 ILE A O 1
ATOM 681 N N . ILE A 1 88 ? 0.176 1.419 -13.013 1.00 93.81 88 ILE A N 1
ATOM 682 C CA . ILE A 1 88 ? 1.384 1.602 -13.820 1.00 93.81 88 ILE A CA 1
ATOM 683 C C . ILE A 1 88 ? 2.559 1.009 -13.044 1.00 93.81 88 ILE A C 1
ATOM 685 O O . ILE A 1 88 ? 2.859 1.448 -11.933 1.00 93.81 88 ILE A O 1
ATOM 689 N N . LEU A 1 89 ? 3.230 0.026 -13.644 1.00 91.38 89 LEU A N 1
ATOM 690 C CA . LEU A 1 89 ? 4.385 -0.662 -13.070 1.00 91.38 89 LEU A CA 1
ATOM 691 C C . LEU A 1 89 ? 5.623 -0.370 -13.916 1.00 91.38 89 LEU A C 1
ATOM 693 O O . LEU A 1 89 ? 5.646 -0.688 -15.103 1.00 91.38 89 LEU A O 1
ATOM 697 N N . VAL A 1 90 ? 6.655 0.211 -13.307 1.00 94.31 90 VAL A N 1
ATOM 698 C CA . VAL A 1 90 ? 7.986 0.333 -13.931 1.00 94.31 90 VAL A CA 1
ATOM 699 C C . VAL A 1 90 ? 8.831 -0.906 -13.631 1.00 94.31 90 VAL A C 1
ATOM 701 O O . VAL A 1 90 ? 9.626 -1.337 -14.459 1.00 94.31 90 VAL A O 1
ATOM 704 N N . ASN A 1 91 ? 8.627 -1.493 -12.452 1.00 90.38 91 ASN A N 1
ATOM 705 C CA . ASN A 1 91 ? 9.326 -2.671 -11.957 1.00 90.38 91 ASN A CA 1
ATOM 706 C C . ASN A 1 91 ? 8.327 -3.781 -11.587 1.00 90.38 91 ASN A C 1
ATOM 708 O O . ASN A 1 91 ? 7.145 -3.497 -11.374 1.00 90.38 91 ASN A O 1
ATOM 712 N N . PRO A 1 92 ? 8.776 -5.048 -11.523 1.00 84.19 92 PRO A N 1
ATOM 713 C CA . PRO A 1 92 ? 7.890 -6.179 -11.289 1.00 84.19 92 PRO A CA 1
ATOM 714 C C . PRO A 1 92 ? 7.217 -6.125 -9.915 1.00 84.19 92 PRO A C 1
ATOM 716 O O . PRO A 1 92 ? 7.796 -5.682 -8.920 1.00 84.19 92 PRO A O 1
ATOM 719 N N . VAL A 1 93 ? 5.998 -6.656 -9.879 1.00 90.12 93 VAL A N 1
ATOM 720 C CA . VAL A 1 93 ? 5.277 -6.994 -8.653 1.00 90.12 93 VAL A CA 1
ATOM 721 C C . VAL A 1 93 ? 5.249 -8.510 -8.555 1.00 90.12 93 VAL A C 1
ATOM 723 O O . VAL A 1 93 ? 4.841 -9.164 -9.515 1.00 90.12 93 VAL A O 1
ATOM 726 N N . SER A 1 94 ? 5.688 -9.079 -7.431 1.00 91.88 94 SER A N 1
ATOM 727 C CA . SER A 1 94 ? 5.783 -10.541 -7.321 1.00 91.88 94 SER A CA 1
ATOM 728 C C . SER A 1 94 ? 4.404 -11.203 -7.284 1.00 91.88 94 SER A C 1
ATOM 730 O O . SER A 1 94 ? 4.231 -12.279 -7.850 1.00 91.88 94 SER A O 1
ATOM 732 N N . GLN A 1 95 ? 3.419 -10.563 -6.642 1.00 90.44 95 GLN A N 1
ATOM 733 C CA . GLN A 1 95 ? 2.068 -11.101 -6.495 1.00 90.44 95 GLN A CA 1
ATOM 734 C C . GLN A 1 95 ? 1.010 -9.994 -6.443 1.00 90.44 95 GLN A C 1
ATOM 736 O O . GLN A 1 95 ? 1.150 -9.019 -5.703 1.00 90.44 95 GLN A O 1
ATOM 741 N N . ILE A 1 96 ? -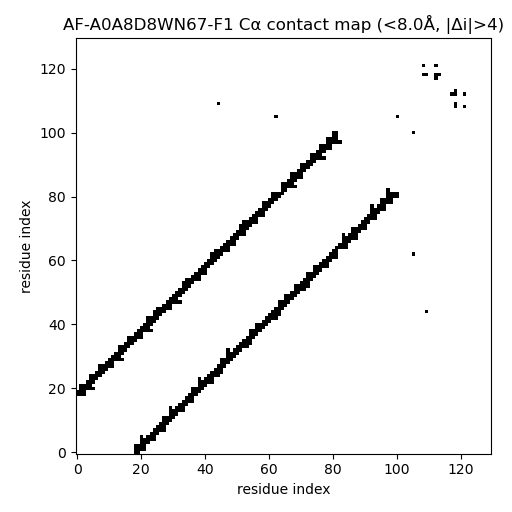0.071 -10.174 -7.208 1.00 88.75 96 ILE A N 1
ATOM 742 C CA . ILE A 1 96 ? -1.272 -9.333 -7.156 1.00 88.75 96 ILE A CA 1
ATOM 743 C C . ILE A 1 96 ? -2.478 -10.236 -6.914 1.00 88.75 96 ILE A C 1
ATOM 745 O O . ILE A 1 96 ? -2.768 -11.120 -7.719 1.00 88.75 96 ILE A O 1
ATOM 749 N N . GLU A 1 97 ? -3.191 -9.990 -5.822 1.00 87.06 97 GLU A N 1
ATOM 750 C CA . GLU A 1 97 ? -4.430 -10.679 -5.470 1.00 87.06 97 GLU A CA 1
ATOM 751 C C . GLU A 1 97 ? -5.609 -9.720 -5.575 1.00 87.06 97 GLU A C 1
ATOM 753 O O . GLU A 1 97 ? -5.577 -8.611 -5.038 1.00 87.06 97 GLU A O 1
ATOM 758 N N . VAL A 1 98 ? -6.666 -10.160 -6.256 1.00 84.88 98 VAL A N 1
ATOM 759 C CA . VAL A 1 98 ? -7.900 -9.389 -6.405 1.00 84.88 98 VAL A CA 1
ATOM 760 C C . VAL A 1 98 ? -9.054 -10.206 -5.858 1.00 84.88 98 VAL A C 1
ATOM 762 O O . VAL A 1 98 ? -9.446 -11.220 -6.436 1.00 84.88 98 VAL A O 1
ATOM 765 N N . TYR A 1 99 ? -9.623 -9.735 -4.758 1.00 80.25 99 TYR A N 1
ATOM 766 C CA . TYR A 1 99 ? -10.769 -10.348 -4.114 1.00 80.25 99 TYR A CA 1
ATOM 767 C C . TYR A 1 99 ? -12.038 -9.624 -4.534 1.00 80.25 99 TYR A C 1
ATOM 769 O O . TYR A 1 99 ? -12.203 -8.428 -4.307 1.00 80.25 99 TYR A O 1
ATOM 777 N N . ARG A 1 100 ? -12.974 -10.369 -5.126 1.00 70.06 100 ARG A N 1
ATOM 778 C CA . ARG A 1 100 ? -14.338 -9.885 -5.353 1.00 70.06 100 ARG A CA 1
ATOM 779 C C . ARG A 1 100 ? -15.183 -10.175 -4.123 1.00 70.06 100 ARG A C 1
ATOM 781 O O . ARG A 1 100 ? -15.955 -11.129 -4.105 1.00 70.06 100 ARG A O 1
ATOM 788 N N . MET A 1 101 ? -15.023 -9.356 -3.092 1.00 66.06 101 MET A N 1
ATOM 789 C CA . MET A 1 101 ? -15.959 -9.369 -1.971 1.00 66.06 101 MET A CA 1
ATOM 790 C C . MET A 1 101 ? -17.227 -8.609 -2.376 1.00 66.06 101 MET A C 1
ATOM 792 O O . MET A 1 101 ? -17.182 -7.669 -3.170 1.00 66.06 101 MET A O 1
ATOM 796 N N . ASN A 1 102 ? -18.385 -9.036 -1.869 1.00 67.12 102 ASN A N 1
ATOM 797 C CA . ASN A 1 102 ? -19.631 -8.314 -2.113 1.00 67.12 102 ASN A CA 1
ATOM 798 C C . ASN A 1 102 ? -19.484 -6.883 -1.565 1.00 67.12 102 ASN A C 1
ATOM 800 O O . ASN A 1 102 ? -19.135 -6.717 -0.398 1.00 67.12 102 ASN A O 1
ATOM 804 N N . VAL A 1 103 ? -19.755 -5.870 -2.393 1.00 60.59 103 VAL A N 1
ATOM 805 C CA . VAL A 1 103 ? -19.677 -4.440 -2.034 1.00 60.59 103 VAL A CA 1
ATOM 806 C C . VAL A 1 103 ? -20.410 -4.165 -0.718 1.00 60.59 103 VAL A C 1
ATOM 808 O O . VAL A 1 103 ? -19.859 -3.521 0.168 1.00 60.59 103 VAL A O 1
ATOM 811 N N . LEU A 1 104 ? -21.589 -4.770 -0.524 1.00 64.69 104 LEU A N 1
ATOM 812 C CA . LEU A 1 104 ? -22.367 -4.647 0.714 1.00 64.69 104 LEU A CA 1
ATOM 813 C C . LEU A 1 104 ? -21.648 -5.233 1.934 1.00 64.69 104 LEU A C 1
ATOM 815 O O . LEU A 1 104 ? -21.796 -4.724 3.040 1.00 64.69 104 LEU A O 1
ATOM 819 N N . PHE A 1 105 ? -20.875 -6.303 1.756 1.00 68.12 105 PHE A N 1
ATOM 820 C CA . PHE A 1 105 ? -20.105 -6.913 2.837 1.00 68.12 105 PHE A CA 1
ATOM 821 C C . PHE A 1 105 ? -18.906 -6.043 3.224 1.00 68.12 105 PHE A C 1
ATOM 823 O O . PHE A 1 105 ? -18.643 -5.866 4.412 1.00 68.12 105 PHE A O 1
ATOM 830 N N . ILE A 1 106 ? -18.222 -5.443 2.243 1.00 62.50 106 ILE A N 1
ATOM 831 C CA . ILE A 1 106 ? -17.114 -4.523 2.522 1.00 62.50 106 ILE A CA 1
ATOM 832 C C . ILE A 1 106 ? -17.638 -3.237 3.168 1.00 62.50 106 ILE A C 1
ATOM 834 O O . ILE A 1 106 ? -17.096 -2.812 4.182 1.00 62.50 106 ILE A O 1
ATOM 838 N N . GLU A 1 107 ? -18.731 -2.657 2.664 1.00 63.09 107 GLU A N 1
ATOM 839 C CA . GLU A 1 107 ? -19.351 -1.489 3.298 1.00 63.09 107 GLU A CA 1
ATOM 840 C C . GLU A 1 107 ? -19.867 -1.801 4.706 1.00 63.09 107 GLU A C 1
ATOM 842 O O . GLU A 1 107 ? -19.727 -0.970 5.598 1.00 63.09 107 GLU A O 1
ATOM 847 N N . GLN A 1 108 ? -20.397 -3.002 4.964 1.00 64.69 108 GLN A N 1
ATOM 848 C CA . GLN A 1 108 ? -20.745 -3.435 6.324 1.00 64.69 108 GLN A CA 1
ATOM 849 C C . GLN A 1 108 ? -19.519 -3.554 7.230 1.00 64.69 108 GLN A C 1
ATOM 851 O O . GLN A 1 108 ? -19.587 -3.189 8.403 1.00 64.69 108 GLN A O 1
ATOM 856 N N . ILE A 1 109 ? -18.402 -4.058 6.710 1.00 63.69 109 ILE A N 1
ATOM 857 C CA . ILE A 1 109 ? -17.138 -4.101 7.440 1.00 63.69 109 ILE A CA 1
ATOM 858 C C . ILE A 1 109 ? -16.671 -2.682 7.769 1.00 63.69 109 ILE A C 1
ATOM 860 O O . ILE A 1 109 ? -16.444 -2.386 8.939 1.00 63.69 109 ILE A O 1
ATOM 864 N N . VAL A 1 110 ? -16.586 -1.799 6.777 1.00 62.53 110 VAL A N 1
ATOM 865 C CA . VAL A 1 110 ? -16.094 -0.428 6.956 1.00 62.53 110 VAL A CA 1
ATOM 866 C C . VAL A 1 110 ? -17.022 0.363 7.888 1.00 62.53 110 VAL A C 1
ATOM 868 O O . VAL A 1 110 ? -16.550 0.984 8.833 1.00 62.53 110 VAL A O 1
ATOM 871 N N . SER A 1 111 ? -18.344 0.262 7.710 1.00 61.69 111 SER A N 1
ATOM 872 C CA . SER A 1 111 ? -19.334 1.001 8.514 1.00 61.69 111 SER A CA 1
ATOM 873 C C . SER A 1 111 ? -19.468 0.514 9.959 1.00 61.69 111 SER A C 1
ATOM 875 O O . SER A 1 111 ? -19.655 1.333 10.857 1.00 61.69 111 SER A O 1
ATOM 877 N N . ARG A 1 112 ? -19.354 -0.797 10.227 1.00 58.31 112 ARG A N 1
ATOM 878 C CA . ARG A 1 112 ? -19.399 -1.329 11.606 1.00 58.31 112 ARG A CA 1
ATOM 879 C C . ARG A 1 112 ? -18.121 -1.055 12.397 1.00 58.31 112 ARG A C 1
ATOM 881 O O . ARG A 1 112 ? -18.148 -1.138 13.620 1.00 58.31 112 ARG A O 1
ATOM 888 N N . HIS A 1 113 ? -17.011 -0.777 11.718 1.00 56.44 113 HIS A N 1
ATOM 889 C CA . HIS A 1 113 ? -15.680 -0.746 12.322 1.00 56.44 113 HIS A CA 1
ATOM 890 C C . HIS A 1 113 ? -15.031 0.644 12.216 1.00 56.44 113 HIS A C 1
ATOM 892 O O . HIS A 1 113 ? -13.810 0.734 12.121 1.00 56.44 113 HIS A O 1
ATOM 898 N N . ASN A 1 114 ? -15.828 1.720 12.320 1.00 51.88 114 ASN A N 1
ATOM 899 C CA . ASN A 1 114 ? -15.333 3.101 12.481 1.00 51.88 114 ASN A CA 1
ATOM 900 C C . ASN A 1 114 ? -14.382 3.281 13.688 1.00 51.88 114 ASN A C 1
ATOM 902 O O . ASN A 1 114 ? -13.707 4.303 13.778 1.00 51.88 114 ASN A O 1
ATOM 906 N N . ASP A 1 115 ? -14.296 2.286 14.577 1.00 52.19 115 ASP A N 1
ATOM 907 C CA . ASP A 1 115 ? -13.307 2.210 15.645 1.00 52.19 115 ASP A CA 1
ATOM 908 C C . ASP A 1 115 ? -12.034 1.447 15.221 1.00 52.19 115 ASP A C 1
ATOM 910 O O . ASP A 1 115 ? -12.046 0.311 14.740 1.00 52.19 115 ASP A O 1
ATOM 914 N N . GLU A 1 116 ? -10.899 2.084 15.487 1.00 47.00 116 GLU A N 1
ATOM 915 C CA . GLU A 1 116 ? -9.512 1.756 15.121 1.00 47.00 116 GLU A CA 1
ATOM 916 C C . GLU A 1 116 ? -9.093 0.280 15.317 1.00 47.00 116 GLU A C 1
ATOM 918 O O . GLU A 1 116 ? -8.408 -0.317 14.484 1.00 47.00 116 GLU A O 1
ATOM 923 N N . LYS A 1 117 ? -9.545 -0.354 16.407 1.00 50.53 117 LYS A N 1
ATOM 924 C CA . LYS A 1 117 ? -9.213 -1.750 16.770 1.00 50.53 117 LYS A CA 1
ATOM 925 C C . LYS A 1 117 ? -9.930 -2.784 15.902 1.00 50.53 117 LYS A C 1
ATOM 927 O O . LYS A 1 117 ? -9.473 -3.913 15.730 1.00 50.53 117 LYS A O 1
ATOM 932 N N . ASN A 1 118 ? -11.070 -2.370 15.381 1.00 50.72 118 ASN A N 1
ATOM 933 C CA . ASN A 1 118 ? -12.054 -3.190 14.717 1.00 50.72 118 ASN A CA 1
ATOM 934 C C . ASN A 1 118 ? -11.747 -3.264 13.209 1.00 50.72 118 ASN A C 1
ATOM 936 O O . ASN A 1 118 ? -11.941 -4.310 12.599 1.00 50.72 118 ASN A O 1
ATOM 940 N N . MET A 1 119 ? -11.146 -2.225 12.621 1.00 51.22 119 MET A N 1
ATOM 941 C CA . MET A 1 119 ? -10.750 -2.218 11.206 1.00 51.22 119 MET A CA 1
ATOM 942 C C . MET A 1 119 ? -9.565 -3.149 10.908 1.00 51.22 119 MET A C 1
ATOM 944 O O . MET A 1 119 ? -9.639 -3.933 9.965 1.00 51.22 119 MET A O 1
ATOM 948 N N . LEU A 1 120 ? -8.516 -3.142 11.746 1.00 51.94 120 LEU A N 1
ATOM 949 C CA . LEU A 1 120 ? -7.389 -4.086 11.638 1.00 51.94 120 LEU A CA 1
ATOM 950 C C . LEU A 1 120 ? -7.850 -5.534 11.877 1.00 51.94 120 LEU A C 1
ATOM 952 O O . LEU A 1 120 ? -7.359 -6.467 11.239 1.00 51.94 120 LEU A O 1
ATOM 956 N N . LEU A 1 121 ? -8.824 -5.716 12.779 1.00 53.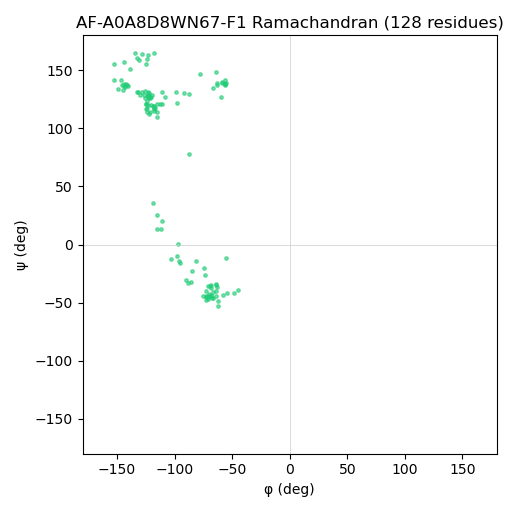94 121 LEU A N 1
ATOM 957 C CA . LEU A 1 121 ? -9.487 -6.996 12.994 1.00 53.94 121 LEU A CA 1
ATOM 958 C C . LEU A 1 121 ? -10.308 -7.402 11.769 1.00 53.94 121 LEU A C 1
ATOM 960 O O . LEU A 1 121 ? -10.239 -8.556 11.382 1.00 53.94 121 LEU A O 1
ATOM 964 N N . ALA A 1 122 ? -11.016 -6.484 11.116 1.00 50.59 122 ALA A N 1
ATOM 965 C CA . ALA A 1 122 ? -11.760 -6.774 9.899 1.00 50.59 122 ALA A CA 1
ATOM 966 C C . ALA A 1 122 ? -10.844 -7.088 8.710 1.00 50.59 122 ALA A C 1
ATOM 968 O O . ALA A 1 122 ? -11.157 -7.974 7.922 1.00 50.59 122 ALA A O 1
ATOM 969 N N . THR A 1 123 ? -9.675 -6.442 8.627 1.00 49.94 123 THR A N 1
ATOM 970 C CA . THR A 1 123 ? -8.621 -6.827 7.678 1.00 49.94 123 THR A CA 1
ATOM 971 C C . THR A 1 123 ? -8.154 -8.252 7.992 1.00 49.94 123 THR A C 1
ATOM 973 O O . THR A 1 123 ? -8.169 -9.108 7.116 1.00 49.94 123 THR A O 1
ATOM 976 N N . LYS A 1 124 ? -7.857 -8.561 9.265 1.00 51.22 124 LYS A N 1
ATOM 977 C CA . LYS A 1 124 ? -7.539 -9.928 9.717 1.00 51.22 124 LYS A CA 1
ATOM 978 C C . LYS A 1 124 ? -8.651 -10.938 9.422 1.00 51.22 124 LYS A C 1
ATOM 980 O O . LYS A 1 124 ? -8.331 -12.031 8.986 1.00 51.22 124 LYS A O 1
ATOM 985 N N . ILE A 1 125 ? -9.920 -10.601 9.647 1.00 50.06 125 ILE A N 1
ATOM 986 C CA . ILE A 1 125 ? -11.079 -11.476 9.420 1.00 50.06 125 ILE A CA 1
ATOM 987 C C . ILE A 1 125 ? -11.251 -11.729 7.924 1.00 50.06 125 ILE A C 1
ATOM 989 O O . ILE A 1 125 ? -11.381 -12.885 7.536 1.00 50.06 125 ILE A O 1
ATOM 993 N N . CYS A 1 126 ? -11.179 -10.695 7.080 1.00 51.03 126 CYS A N 1
ATOM 994 C CA . CYS A 1 126 ? -11.189 -10.866 5.627 1.00 51.03 126 CYS A CA 1
ATOM 995 C C . CYS A 1 126 ? -10.088 -11.830 5.168 1.00 51.03 126 CYS A C 1
ATOM 997 O O . CYS A 1 126 ? -10.370 -12.692 4.349 1.00 51.03 126 CYS A O 1
ATOM 999 N N . PHE A 1 127 ? -8.881 -11.744 5.738 1.00 49.38 127 PHE A N 1
ATOM 1000 C CA . PHE A 1 127 ? -7.745 -12.587 5.344 1.00 49.38 127 PHE A CA 1
ATOM 1001 C C . PHE A 1 127 ? -7.675 -13.967 6.005 1.00 49.38 127 PHE A C 1
ATOM 1003 O O . PHE A 1 127 ? -7.043 -14.851 5.451 1.00 49.38 127 PHE A O 1
ATOM 1010 N N . HIS A 1 128 ? -8.297 -14.184 7.167 1.00 45.50 128 HIS A N 1
ATOM 1011 C CA . HIS A 1 128 ? -8.387 -15.520 7.777 1.00 45.50 128 HIS A CA 1
ATOM 1012 C C . HIS A 1 128 ? -9.510 -16.376 7.170 1.00 45.50 128 HIS A C 1
ATOM 1014 O O . HIS A 1 128 ? -9.573 -17.572 7.436 1.00 45.50 128 HIS A O 1
ATOM 1020 N N . SER A 1 129 ? -10.422 -15.754 6.415 1.00 38.09 129 SER A N 1
ATOM 1021 C CA . SER A 1 129 ? -11.583 -16.406 5.787 1.00 38.09 129 SER A CA 1
ATOM 1022 C C . SER A 1 129 ? -11.348 -16.793 4.318 1.00 38.09 129 SER A C 1
ATOM 1024 O O . SER A 1 129 ? -12.271 -17.296 3.677 1.00 38.09 129 SER A O 1
ATOM 1026 N N . LEU A 1 130 ? -10.154 -16.508 3.792 1.00 42.16 130 LEU A N 1
ATOM 1027 C CA . LEU A 1 130 ? -9.674 -16.801 2.438 1.00 42.16 130 LEU A CA 1
ATOM 1028 C C . LEU A 1 130 ? -8.569 -17.856 2.515 1.00 42.16 130 LEU A C 1
ATOM 1030 O O . LEU A 1 130 ? -8.568 -18.745 1.638 1.00 42.16 130 LEU A O 1
#

Organism: NCBI:txid428564

Sequence (130 aa):
YPVSQIILLYPVSQIILLYPVSQIILVYPVSQIILVNPVSQIILVNPVSEIILVNPVSQIILVNPVSQIILVNPVSQIILLYPVSQIILVNPVSQIEVYRMNVLFIEQIVSRHNDEKNMLLATKICFHSL

Secondary structure (DSSP, 8-state):
--EEEEEE-S-EEEEEE-S-EEEEEE-S-EEEEEE-S-EEEEEE-S-EEEEEE-S-EEEEEE-S-EEEEEE-S-EEEEEESS-EEEEEESS-EEEEEE----HHHHHHHHHHT-SHHHHHHHHHHHHH--

Solvent-accessible surface area (backbone atoms only — not comparable to full-atom values): 6661 Å² total; per-residue (Å²): 126,75,41,69,68,49,76,44,91,57,71,44,65,68,46,79,40,88,53,40,31,46,30,40,40,35,67,32,45,31,46,33,39,40,33,66,30,43,32,46,33,41,39,33,58,30,45,31,48,35,38,41,33,59,28,43,30,48,33,40,38,32,60,31,46,29,50,34,38,40,32,54,29,45,29,51,34,38,40,29,46,37,70,57,78,38,78,48,69,75,36,67,60,78,38,80,46,77,45,88,59,58,66,70,56,53,49,49,51,56,69,76,23,81,48,79,75,43,41,61,46,48,54,49,49,60,61,74,74,108

Mean predicted aligned error: 7.2 Å

pLDDT: mean 79.5, std 14.83, range [38.09, 95.38]

Radius of gyration: 13.83 Å; Cα contacts (8 Å, |Δi|>4): 304; chains: 1; bounding box: 38×33×31 Å